Protein AF-Q14PB7-F1 (afdb_monomer_lite)

Radius of gyration: 10.8 Å; chains: 1; bounding box: 25×19×24 Å

Secondary structure (DSSP, 8-state):
-B-HHHHHHHHHS----HHHHHHHTTTS--B-TT-B-TTB--TT---TT-B-TT-B-

Foldseek 3Di:
DADPQNVCCVVPVDRDDPVVVVVCVVPDEAECAQPACVPPDCVPPPNVRHDCHNYHD

Organism: Spiroplasma citri (NCBI:txid2133)

pLDDT: mean 80.42, std 5.76, range [57.59, 90.5]

InterPro domains:
  IPR001646 Pentapeptide repeat [PF00805] (32-57)

Structure (mmCIF, N/CA/C/O backbone):
data_AF-Q14PB7-F1
#
_entry.id   AF-Q14PB7-F1
#
loop_
_atom_site.group_PDB
_atom_site.id
_atom_site.type_symbol
_atom_site.label_atom_id
_atom_site.label_alt_id
_atom_site.label_comp_id
_atom_site.label_asym_id
_atom_site.label_entity_id
_atom_site.label_seq_id
_atom_site.pdbx_PDB_ins_code
_atom_site.Cartn_x
_atom_site.Cartn_y
_atom_site.Cartn_z
_atom_site.occupancy
_atom_site.B_iso_or_equiv
_atom_site.auth_seq_id
_atom_site.auth_comp_id
_atom_site.auth_asym_id
_atom_site.auth_atom_id
_atom_site.pdbx_PDB_model_num
ATOM 1 N N . MET A 1 1 ? -1.692 13.591 -10.893 1.00 57.59 1 MET A N 1
ATOM 2 C CA . MET A 1 1 ? -1.163 12.740 -9.808 1.00 57.59 1 MET A CA 1
ATOM 3 C C . MET A 1 1 ? -2.131 11.586 -9.641 1.00 57.59 1 MET A C 1
ATOM 5 O O . MET A 1 1 ? -3.321 11.871 -9.635 1.00 57.59 1 MET A O 1
ATOM 9 N N . LYS A 1 2 ? -1.645 10.334 -9.633 1.00 68.69 2 LYS A N 1
ATOM 10 C CA . LYS A 1 2 ? -2.504 9.138 -9.602 1.00 68.69 2 LYS A CA 1
ATOM 11 C C . LYS A 1 2 ? -2.957 8.827 -8.177 1.00 68.69 2 LYS A C 1
ATOM 13 O O . LYS A 1 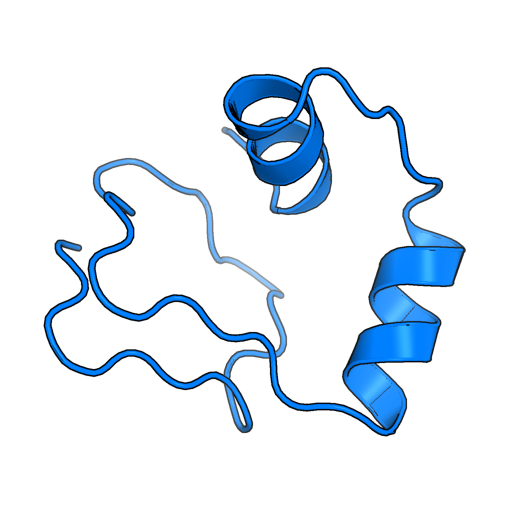2 ? -2.115 8.697 -7.297 1.00 68.69 2 LYS A O 1
ATOM 18 N N . THR A 1 3 ? -4.258 8.668 -7.979 1.00 76.31 3 THR A N 1
ATOM 19 C CA . THR A 1 3 ? -4.885 8.242 -6.720 1.00 76.31 3 THR A CA 1
ATOM 20 C C . THR A 1 3 ? -4.960 6.715 -6.610 1.00 76.31 3 THR A C 1
ATOM 22 O O . THR A 1 3 ? -4.911 6.013 -7.618 1.00 76.31 3 THR A O 1
ATOM 25 N N . LEU A 1 4 ? -5.178 6.181 -5.401 1.00 76.62 4 LEU A N 1
ATOM 26 C CA . LEU A 1 4 ? -5.410 4.741 -5.189 1.00 76.62 4 LEU A CA 1
ATOM 27 C C . LEU A 1 4 ? -6.562 4.185 -6.052 1.00 76.62 4 LEU A C 1
ATOM 29 O O . LEU A 1 4 ? -6.482 3.075 -6.565 1.00 76.62 4 LEU A O 1
ATOM 33 N N . HIS A 1 5 ? -7.624 4.972 -6.240 1.00 82.62 5 HIS A N 1
ATOM 34 C CA . HIS A 1 5 ? -8.732 4.620 -7.130 1.00 82.62 5 HIS A CA 1
ATOM 35 C C . HIS A 1 5 ? -8.268 4.441 -8.585 1.00 82.62 5 HIS A C 1
ATOM 37 O O . HIS A 1 5 ? -8.618 3.455 -9.230 1.00 82.62 5 HIS A O 1
ATOM 43 N N . GLU A 1 6 ? -7.443 5.364 -9.083 1.00 82.38 6 GLU A N 1
ATOM 44 C CA . GLU A 1 6 ? -6.875 5.285 -10.433 1.00 82.38 6 GLU A CA 1
ATOM 45 C C . GLU A 1 6 ? -5.885 4.119 -10.562 1.00 82.38 6 GLU A C 1
ATOM 47 O O . GLU A 1 6 ? -5.902 3.426 -11.572 1.00 82.38 6 GLU A O 1
ATOM 52 N N . MET A 1 7 ? -5.090 3.828 -9.525 1.00 78.81 7 MET A N 1
ATOM 53 C CA . MET A 1 7 ? -4.223 2.642 -9.504 1.00 78.81 7 MET A CA 1
ATOM 54 C C . MET A 1 7 ? -5.009 1.332 -9.600 1.00 78.81 7 MET A C 1
ATOM 56 O O . MET A 1 7 ? -4.636 0.459 -10.378 1.00 78.81 7 MET A O 1
ATOM 60 N N . ILE A 1 8 ? -6.091 1.181 -8.827 1.00 80.81 8 ILE A N 1
ATOM 61 C CA . ILE A 1 8 ? -6.925 -0.031 -8.867 1.00 80.81 8 ILE A CA 1
ATOM 62 C C . ILE A 1 8 ? -7.505 -0.215 -10.270 1.00 80.81 8 ILE A C 1
ATOM 64 O O . ILE A 1 8 ? -7.449 -1.318 -10.818 1.00 80.81 8 ILE A O 1
ATOM 68 N N . LYS A 1 9 ? -7.990 0.870 -10.880 1.00 86.56 9 LYS A N 1
ATOM 69 C CA . LYS A 1 9 ? -8.500 0.858 -12.251 1.00 86.56 9 LYS A CA 1
ATOM 70 C C . LYS A 1 9 ? -7.432 0.459 -13.267 1.00 86.56 9 LYS A C 1
ATOM 72 O O . LYS A 1 9 ? -7.715 -0.367 -14.128 1.00 86.56 9 LYS A O 1
ATOM 77 N N . ASP A 1 10 ? -6.218 0.983 -13.145 1.00 82.38 10 ASP A N 1
ATOM 78 C CA . ASP A 1 10 ? -5.116 0.672 -14.061 1.00 82.38 10 ASP A CA 1
ATOM 79 C C . ASP A 1 10 ? -4.626 -0.781 -13.934 1.00 82.38 10 ASP A C 1
ATOM 81 O O . ASP A 1 10 ? -4.323 -1.416 -14.941 1.00 82.38 10 ASP A O 1
ATOM 85 N N . LEU A 1 11 ? -4.555 -1.317 -12.710 1.00 75.69 11 LEU A N 1
ATOM 86 C CA . LEU A 1 11 ? -4.041 -2.667 -12.437 1.00 75.69 11 LEU A CA 1
ATOM 87 C C . LEU A 1 11 ? -5.057 -3.770 -12.740 1.00 75.69 11 LEU A C 1
ATOM 89 O O . LEU A 1 11 ? -4.679 -4.866 -13.146 1.00 75.69 11 LEU A O 1
ATOM 93 N N . THR A 1 12 ? -6.342 -3.501 -12.514 1.00 80.38 12 THR A N 1
ATOM 94 C CA . THR A 1 12 ? -7.391 -4.534 -12.562 1.00 80.38 12 THR A CA 1
ATOM 95 C C . THR A 1 12 ? -8.400 -4.324 -13.689 1.00 80.38 12 THR A C 1
ATOM 97 O O . THR A 1 12 ? -9.179 -5.225 -13.991 1.00 80.38 12 THR A O 1
ATOM 100 N N . GLY A 1 13 ? -8.431 -3.135 -14.301 1.00 85.88 13 GLY A N 1
ATOM 101 C CA . GLY A 1 13 ? -9.509 -2.708 -15.196 1.00 85.88 13 GLY A CA 1
ATOM 102 C C . GLY A 1 13 ? -10.830 -2.413 -14.474 1.00 85.88 13 GLY A C 1
ATOM 103 O O . GLY A 1 13 ? -11.815 -2.063 -15.125 1.00 85.88 13 GLY A O 1
ATOM 104 N N . ILE A 1 14 ? -10.875 -2.553 -13.144 1.00 85.62 14 ILE A N 1
ATOM 105 C CA . ILE A 1 14 ? -12.086 -2.389 -12.343 1.00 85.62 14 ILE A CA 1
ATOM 106 C C . ILE A 1 14 ? -12.187 -0.944 -11.863 1.00 85.62 14 ILE A C 1
ATOM 108 O O . ILE A 1 14 ? -11.327 -0.433 -11.149 1.00 85.62 14 ILE A O 1
ATOM 112 N N . ASP A 1 15 ? -13.294 -0.301 -12.217 1.00 90.50 15 ASP A N 1
ATOM 113 C CA . ASP A 1 15 ? -13.667 1.002 -11.683 1.00 90.50 15 ASP A CA 1
ATOM 114 C C . ASP A 1 15 ? -14.464 0.809 -10.380 1.00 90.50 15 ASP A C 1
ATOM 116 O O . ASP A 1 15 ? -15.554 0.229 -10.380 1.00 90.50 15 ASP A O 1
ATOM 120 N N . VAL A 1 16 ? -13.897 1.239 -9.250 1.00 85.88 16 VAL A N 1
ATOM 121 C CA . VAL A 1 16 ? -14.497 1.077 -7.917 1.00 85.88 16 VAL A CA 1
ATOM 122 C C . VAL A 1 16 ? -14.743 2.447 -7.308 1.00 85.88 16 VAL A C 1
ATOM 124 O O . VAL A 1 16 ? -13.807 3.225 -7.159 1.00 85.88 16 VAL A O 1
ATOM 127 N N . GLU A 1 17 ? -15.968 2.749 -6.880 1.00 88.00 17 GLU A N 1
ATOM 128 C CA . GLU A 1 17 ? -16.253 4.037 -6.241 1.00 88.00 17 GLU A CA 1
ATOM 129 C C . GLU A 1 17 ? -15.319 4.313 -5.041 1.00 88.00 17 GLU A C 1
ATOM 131 O O . GLU A 1 17 ? -15.080 3.459 -4.182 1.00 88.00 17 GLU A O 1
ATOM 136 N N . LYS A 1 18 ? -14.821 5.551 -4.940 1.00 81.69 18 LYS A N 1
ATOM 137 C CA . LYS A 1 18 ? -13.876 5.976 -3.891 1.00 81.69 18 LYS A CA 1
ATOM 138 C C . LYS A 1 18 ? -14.397 5.745 -2.460 1.00 81.69 18 LYS A C 1
ATOM 140 O O . LYS A 1 18 ? -13.615 5.450 -1.554 1.00 81.69 18 LYS A O 1
ATOM 145 N N . ASN A 1 19 ? -15.708 5.869 -2.245 1.00 82.69 19 ASN A N 1
ATOM 146 C CA . ASN A 1 19 ? -16.368 5.591 -0.960 1.00 82.69 19 ASN A CA 1
ATOM 147 C C . ASN A 1 19 ? -16.260 4.106 -0.558 1.00 82.69 19 ASN A C 1
ATOM 149 O O . ASN A 1 19 ? -16.086 3.812 0.620 1.00 82.69 19 ASN A O 1
ATOM 153 N N . LYS A 1 20 ? -16.310 3.176 -1.518 1.00 86.38 20 LYS A N 1
ATOM 154 C CA . LYS A 1 20 ? -16.189 1.733 -1.289 1.00 86.38 20 LYS A CA 1
ATOM 155 C C . LYS A 1 20 ? -14.764 1.362 -0.921 1.00 86.38 20 LYS A C 1
ATOM 157 O O . LYS A 1 20 ? -14.584 0.624 0.037 1.00 86.38 20 LYS A O 1
ATOM 162 N N . ILE A 1 21 ? -13.774 1.938 -1.607 1.00 81.69 21 ILE A N 1
ATOM 163 C CA . ILE A 1 21 ? -12.361 1.787 -1.227 1.00 81.69 21 ILE A CA 1
ATOM 164 C C . ILE A 1 21 ? -12.154 2.308 0.200 1.00 81.69 21 ILE A C 1
ATOM 166 O O . ILE A 1 21 ? -11.567 1.626 1.027 1.00 81.69 21 ILE A O 1
ATOM 170 N N . SER A 1 22 ? -12.702 3.482 0.522 1.00 81.81 22 SER A N 1
ATOM 171 C CA . SER A 1 22 ? -12.570 4.062 1.866 1.00 81.81 22 SER A CA 1
ATOM 172 C C . SER A 1 22 ? -13.195 3.174 2.947 1.00 81.81 22 SER A C 1
ATOM 174 O O . SER A 1 22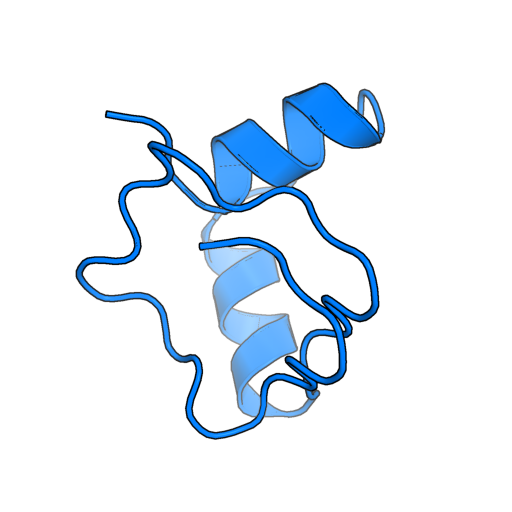 ? -12.573 2.965 3.980 1.00 81.81 22 SER A O 1
ATOM 176 N N . LYS A 1 23 ? -14.383 2.615 2.686 1.00 85.12 23 LYS A N 1
ATOM 177 C CA . LYS A 1 23 ? -15.078 1.689 3.590 1.00 85.12 23 LYS A CA 1
ATOM 178 C C . LYS A 1 23 ? -14.357 0.345 3.734 1.00 85.12 23 LYS A C 1
ATOM 180 O O . LYS A 1 23 ? -14.352 -0.222 4.817 1.00 85.12 23 LYS A O 1
ATOM 185 N N . TYR A 1 24 ? -13.750 -0.167 2.664 1.00 83.19 24 TYR A N 1
ATOM 186 C CA . TYR A 1 24 ? -12.907 -1.364 2.725 1.00 83.19 24 TYR A CA 1
ATOM 187 C C . TYR A 1 24 ? -11.709 -1.128 3.656 1.00 83.19 24 TYR A C 1
ATOM 189 O O . TYR A 1 24 ? -11.502 -1.877 4.603 1.00 83.19 24 TYR A O 1
ATOM 197 N N . LEU A 1 25 ? -11.009 -0.005 3.471 1.00 80.12 25 LEU A N 1
ATOM 198 C CA . LEU A 1 25 ? -9.834 0.382 4.262 1.00 80.12 25 LEU A CA 1
ATOM 199 C C . LEU A 1 25 ? -10.138 0.787 5.719 1.00 80.12 25 LEU A C 1
ATOM 201 O O . LEU A 1 25 ? -9.215 1.094 6.474 1.00 80.12 25 LEU A O 1
ATOM 205 N N . GLU A 1 26 ? -11.409 0.857 6.124 1.00 83.75 26 GLU A N 1
ATOM 206 C CA . GLU A 1 26 ? -11.788 1.038 7.533 1.00 83.75 26 GLU A CA 1
ATOM 207 C C . GLU A 1 26 ? -11.639 -0.250 8.347 1.00 83.75 26 GLU A C 1
ATOM 209 O O . GLU A 1 26 ? -11.434 -0.172 9.558 1.00 83.75 26 GLU A O 1
ATOM 214 N N . TYR A 1 27 ? -11.737 -1.408 7.693 1.00 83.50 27 TYR A N 1
ATOM 215 C CA . TYR A 1 27 ? -11.759 -2.714 8.351 1.00 83.50 27 TYR A CA 1
ATOM 216 C C . TYR A 1 27 ? -10.669 -3.659 7.849 1.00 83.50 27 TYR A C 1
ATOM 218 O O . TYR A 1 27 ? -10.273 -4.552 8.589 1.00 83.50 27 TYR A O 1
ATOM 226 N N . GLU A 1 28 ? -10.171 -3.445 6.631 1.00 84.00 28 GLU A N 1
ATOM 227 C CA . GLU A 1 28 ? -9.217 -4.332 5.977 1.00 84.00 28 GLU A CA 1
ATOM 228 C C . GLU A 1 28 ? -7.909 -3.619 5.634 1.00 84.00 28 GLU A C 1
ATOM 230 O O . GLU A 1 28 ? -7.875 -2.454 5.220 1.00 84.00 28 GLU A O 1
ATOM 235 N N . ALA A 1 29 ? -6.820 -4.370 5.773 1.00 80.88 29 ALA A N 1
ATOM 236 C CA . ALA A 1 29 ? -5.516 -4.009 5.249 1.00 80.88 29 ALA A CA 1
ATOM 237 C C . ALA A 1 29 ? -5.536 -4.028 3.715 1.00 80.88 29 ALA A C 1
ATOM 239 O O . ALA A 1 29 ? -6.135 -4.912 3.096 1.00 80.88 29 ALA A O 1
ATOM 240 N N . LEU A 1 30 ? -4.858 -3.064 3.090 1.00 80.81 30 LEU A N 1
ATOM 241 C CA . LEU A 1 30 ? -4.587 -3.139 1.659 1.00 80.81 30 LEU A CA 1
ATOM 242 C C . LEU A 1 30 ? -3.295 -3.915 1.443 1.00 80.81 30 LEU A C 1
ATOM 244 O O . LEU A 1 30 ? -2.245 -3.489 1.921 1.00 80.81 30 LEU A O 1
ATOM 248 N N . ASP A 1 31 ? -3.383 -5.021 0.717 1.00 82.69 31 ASP A N 1
ATOM 249 C CA . ASP A 1 31 ? -2.204 -5.740 0.259 1.00 82.69 31 ASP A CA 1
ATOM 250 C C . ASP A 1 31 ? -1.607 -5.007 -0.947 1.00 82.69 31 ASP A C 1
ATOM 252 O O . ASP A 1 31 ? -2.252 -4.847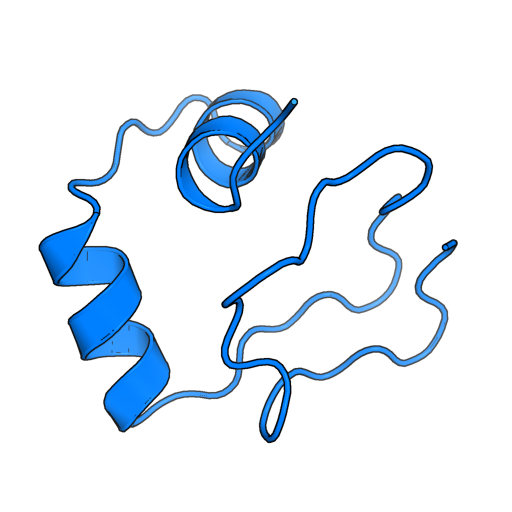 -1.988 1.00 82.69 31 ASP A O 1
ATOM 256 N N . LEU A 1 32 ? -0.403 -4.486 -0.754 1.00 81.38 32 LEU A N 1
ATOM 257 C CA . LEU A 1 32 ? 0.415 -3.842 -1.770 1.00 81.38 32 LEU A CA 1
ATOM 258 C C . LEU A 1 32 ? 1.787 -4.534 -1.848 1.00 81.38 32 LEU A C 1
ATOM 260 O O . LEU A 1 32 ? 2.750 -3.906 -2.296 1.00 81.38 32 LEU A O 1
ATOM 264 N N . GLU A 1 33 ? 1.892 -5.796 -1.412 1.00 85.25 33 GLU A N 1
ATOM 265 C CA . GLU A 1 33 ? 3.110 -6.594 -1.553 1.00 85.25 33 GLU A CA 1
ATOM 266 C C . GLU A 1 33 ? 3.515 -6.637 -3.039 1.00 85.25 33 GLU A C 1
ATOM 268 O O . GLU A 1 33 ? 2.681 -6.817 -3.929 1.00 85.25 33 GLU A O 1
ATOM 273 N N . ASP A 1 34 ? 4.791 -6.354 -3.316 1.00 84.88 34 ASP A N 1
ATOM 274 C CA . ASP A 1 34 ? 5.362 -6.235 -4.670 1.00 84.88 34 ASP A CA 1
ATOM 275 C C . ASP A 1 34 ? 4.730 -5.157 -5.588 1.00 84.88 34 ASP A C 1
ATOM 277 O O . ASP A 1 34 ? 4.984 -5.124 -6.800 1.00 84.88 34 ASP A O 1
ATOM 281 N N . ALA A 1 35 ? 3.929 -4.229 -5.053 1.00 82.50 35 ALA A N 1
ATOM 282 C CA . ALA A 1 35 ? 3.351 -3.155 -5.855 1.00 82.50 35 ALA A CA 1
ATOM 283 C C . ALA A 1 35 ? 4.420 -2.145 -6.314 1.00 82.50 35 ALA A C 1
ATOM 285 O O . ALA A 1 35 ? 5.237 -1.658 -5.529 1.00 82.50 35 ALA A O 1
ATOM 286 N N . ASN A 1 36 ? 4.360 -1.750 -7.591 1.00 81.12 36 ASN A N 1
ATOM 287 C CA . ASN A 1 36 ? 5.123 -0.611 -8.098 1.00 81.12 36 ASN A CA 1
ATOM 288 C C . ASN A 1 36 ? 4.377 0.690 -7.772 1.00 81.12 36 ASN A C 1
ATOM 290 O O . ASN A 1 36 ? 3.425 1.067 -8.460 1.00 81.12 36 ASN A O 1
ATOM 294 N N . LEU A 1 37 ? 4.814 1.356 -6.708 1.00 79.31 37 LEU A N 1
ATOM 295 C CA . LEU A 1 37 ? 4.274 2.614 -6.201 1.00 79.31 37 LEU A CA 1
ATOM 296 C C . LEU A 1 37 ? 5.094 3.828 -6.652 1.00 79.31 37 LEU A C 1
ATOM 298 O O . LEU A 1 37 ? 4.755 4.956 -6.283 1.00 79.31 37 LEU A O 1
ATOM 302 N N . ARG A 1 38 ? 6.133 3.639 -7.479 1.00 81.69 38 ARG A N 1
ATOM 303 C CA . ARG A 1 38 ? 6.920 4.751 -8.014 1.00 81.69 38 ARG A CA 1
ATOM 304 C C . ARG A 1 38 ? 6.000 5.741 -8.711 1.00 81.69 38 ARG A C 1
ATOM 306 O O . ARG A 1 38 ? 5.252 5.382 -9.623 1.00 81.69 38 ARG A O 1
ATOM 313 N N . TRP A 1 39 ? 6.101 7.005 -8.307 1.00 78.31 39 TRP A N 1
ATOM 314 C CA . TRP A 1 39 ? 5.291 8.122 -8.813 1.00 78.31 39 TRP A CA 1
ATOM 315 C C . TRP A 1 39 ? 3.803 8.106 -8.410 1.00 78.31 39 TRP A C 1
ATOM 317 O O . TRP A 1 39 ? 3.040 8.942 -8.906 1.00 78.31 39 TRP A O 1
ATOM 327 N N . ALA A 1 40 ? 3.371 7.199 -7.527 1.00 77.50 40 ALA A N 1
ATOM 328 C CA . ALA A 1 40 ? 2.026 7.238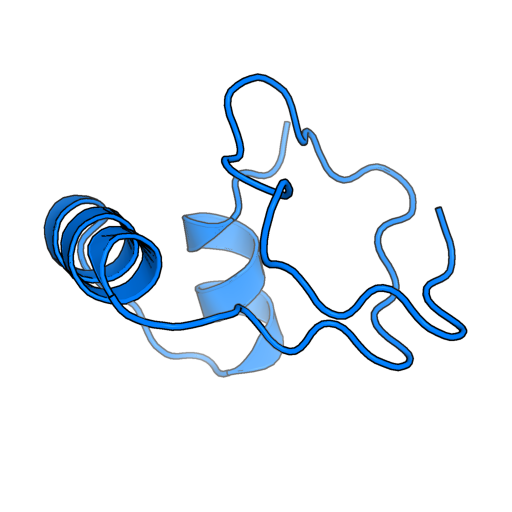 -6.960 1.00 77.50 40 ALA A CA 1
ATOM 329 C C . ALA A 1 40 ? 1.883 8.433 -6.004 1.00 77.50 40 ALA A C 1
ATOM 331 O O . ALA A 1 40 ? 2.758 8.694 -5.177 1.00 77.50 40 ALA A O 1
ATOM 332 N N . ASP A 1 41 ? 0.766 9.160 -6.096 1.00 74.75 41 ASP A N 1
ATOM 333 C CA . ASP A 1 41 ? 0.440 10.179 -5.100 1.00 74.75 41 ASP A CA 1
ATOM 334 C C . ASP 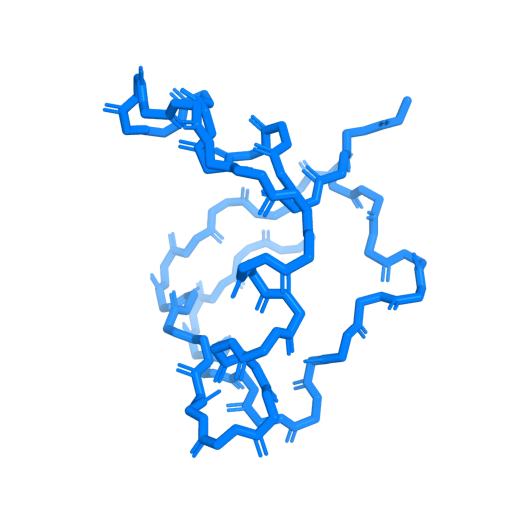A 1 41 ? -0.317 9.520 -3.950 1.00 74.75 41 ASP A C 1
ATOM 336 O O . ASP A 1 41 ? -1.515 9.238 -4.023 1.00 74.75 41 ASP A O 1
ATOM 340 N N . LEU A 1 42 ? 0.432 9.237 -2.889 1.00 73.88 42 LEU A N 1
ATOM 341 C CA . LEU A 1 42 ? -0.074 8.611 -1.676 1.00 73.88 42 LEU A CA 1
ATOM 342 C C . LEU A 1 42 ? -0.569 9.649 -0.652 1.00 73.88 42 LEU A C 1
ATOM 344 O O . LEU A 1 42 ? -0.914 9.269 0.471 1.00 73.88 42 LEU A O 1
ATOM 348 N N . GLN A 1 43 ? -0.626 10.951 -0.987 1.00 72.25 43 GLN A N 1
ATOM 349 C CA . GLN A 1 43 ? -1.146 11.954 -0.054 1.00 72.25 43 GLN A CA 1
ATOM 350 C C . GLN A 1 43 ? -2.589 11.635 0.350 1.00 72.25 43 GLN A C 1
ATOM 352 O O . GLN A 1 43 ? -3.499 11.522 -0.469 1.00 72.25 43 GLN A O 1
ATOM 357 N N . GLY A 1 44 ? -2.801 11.499 1.661 1.00 66.12 44 GLY A N 1
ATOM 358 C CA . GLY A 1 44 ? -4.108 11.180 2.236 1.00 66.12 44 GLY A CA 1
ATOM 359 C C . GLY A 1 44 ? -4.513 9.706 2.136 1.00 66.12 44 GLY A C 1
ATOM 360 O O . GLY A 1 44 ? -5.605 9.361 2.592 1.00 66.12 44 GLY A O 1
ATOM 361 N N . ALA A 1 45 ? -3.666 8.825 1.591 1.00 71.88 45 ALA A N 1
ATOM 362 C CA . ALA A 1 45 ? -3.899 7.388 1.642 1.00 71.88 45 ALA A CA 1
ATOM 363 C C . ALA A 1 45 ? -3.722 6.874 3.082 1.00 71.88 45 ALA A C 1
ATOM 365 O O . ALA A 1 45 ? -2.719 7.140 3.747 1.00 71.88 45 ALA A O 1
ATOM 366 N N . LYS A 1 46 ? -4.703 6.110 3.576 1.00 72.69 46 LYS A N 1
ATOM 367 C CA . LYS A 1 46 ? -4.610 5.428 4.872 1.00 72.69 46 LYS A CA 1
ATOM 368 C C . LYS A 1 46 ? -3.759 4.164 4.722 1.00 72.69 46 LYS A C 1
ATOM 370 O O . LYS A 1 46 ? -4.296 3.074 4.587 1.00 72.69 46 LYS A O 1
ATOM 375 N N . LEU A 1 47 ? -2.436 4.316 4.760 1.00 74.62 47 LEU A N 1
ATOM 376 C CA . LEU A 1 47 ? -1.478 3.204 4.622 1.00 74.62 47 LEU A CA 1
ATOM 377 C C . LEU A 1 47 ? -1.090 2.546 5.953 1.00 74.62 47 LEU A C 1
ATOM 379 O O . LEU A 1 47 ? -0.309 1.607 5.970 1.00 74.62 47 LEU A O 1
ATOM 383 N N . TRP A 1 48 ? -1.636 3.023 7.074 1.00 76.56 48 TRP A N 1
ATOM 384 C CA . TRP A 1 48 ? -1.313 2.538 8.423 1.00 76.56 48 TRP A CA 1
ATOM 385 C C . TRP A 1 48 ? -1.550 1.033 8.638 1.00 76.56 48 TRP A C 1
ATOM 387 O O . TRP A 1 48 ? -0.902 0.440 9.495 1.00 76.56 48 TRP A O 1
ATOM 397 N N . CYS A 1 49 ? -2.447 0.428 7.856 1.00 77.31 49 CYS A N 1
ATOM 398 C CA . CYS A 1 49 ? -2.705 -1.012 7.850 1.00 77.31 49 CYS A CA 1
ATOM 399 C C . CYS A 1 49 ? -2.269 -1.694 6.549 1.00 77.31 49 CYS A C 1
ATOM 401 O O . CYS A 1 49 ? -2.582 -2.861 6.375 1.00 77.31 49 CYS A O 1
ATOM 403 N N . ALA A 1 50 ? -1.624 -0.997 5.611 1.00 82.25 50 ALA A N 1
ATOM 404 C CA . ALA A 1 50 ? -1.245 -1.609 4.341 1.00 82.25 50 ALA A CA 1
ATOM 405 C C . ALA A 1 50 ? -0.036 -2.535 4.519 1.00 82.25 50 ALA A C 1
ATOM 407 O O . ALA A 1 50 ? 0.915 -2.18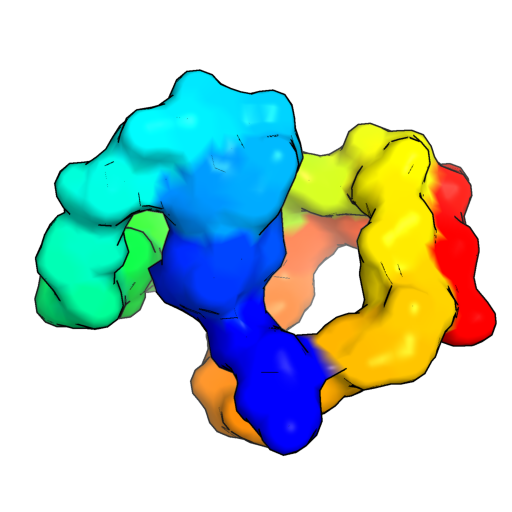9 5.225 1.00 82.25 50 ALA A O 1
ATOM 408 N N . ASP A 1 51 ? -0.061 -3.681 3.843 1.00 86.56 51 ASP A N 1
ATOM 409 C CA . ASP A 1 51 ? 1.128 -4.509 3.704 1.00 86.56 51 ASP A CA 1
ATOM 410 C C . ASP A 1 51 ? 1.974 -3.960 2.553 1.00 86.56 51 ASP A C 1
ATOM 412 O O . ASP A 1 51 ? 1.565 -3.989 1.397 1.00 86.56 51 ASP A O 1
ATOM 416 N N . LEU A 1 52 ? 3.123 -3.379 2.896 1.00 83.00 52 LEU A N 1
ATOM 417 C CA . LEU A 1 52 ? 4.054 -2.740 1.961 1.00 83.00 52 LEU A CA 1
ATOM 418 C C . LEU A 1 52 ? 5.363 -3.528 1.836 1.00 83.00 52 LEU A C 1
ATOM 420 O O . LEU A 1 52 ? 6.379 -2.978 1.404 1.00 83.00 52 LEU A O 1
ATOM 424 N N . ARG A 1 53 ? 5.391 -4.793 2.274 1.00 89.31 53 ARG A N 1
ATOM 425 C CA . ARG A 1 53 ? 6.587 -5.630 2.132 1.00 89.31 53 ARG A CA 1
ATOM 426 C C . ARG A 1 53 ? 6.963 -5.702 0.649 1.00 89.31 53 ARG A C 1
ATOM 428 O O . ARG A 1 53 ? 6.113 -5.916 -0.202 1.00 89.31 53 ARG A O 1
ATOM 435 N N . TYR A 1 54 ? 8.235 -5.450 0.344 1.00 84.62 54 TYR A N 1
ATOM 436 C CA . TYR A 1 54 ? 8.795 -5.480 -1.019 1.00 84.62 54 TYR A CA 1
ATOM 437 C C . TYR A 1 54 ? 8.230 -4.470 -2.032 1.00 84.62 54 TYR A C 1
ATOM 439 O O . TYR A 1 54 ? 8.676 -4.465 -3.178 1.00 84.62 54 TYR A O 1
ATOM 447 N N . ALA A 1 55 ? 7.318 -3.581 -1.632 1.00 83.81 55 ALA A N 1
ATOM 448 C CA . ALA A 1 55 ? 6.826 -2.536 -2.517 1.00 83.81 55 ALA A CA 1
ATOM 449 C C . ALA A 1 55 ? 7.961 -1.591 -2.957 1.00 83.81 55 ALA A C 1
ATOM 451 O O . ALA A 1 55 ? 8.911 -1.323 -2.215 1.00 83.81 55 ALA A O 1
ATOM 452 N N . ASP A 1 56 ? 7.856 -1.102 -4.192 1.00 81.81 56 ASP A N 1
ATOM 453 C CA . ASP A 1 56 ? 8.856 -0.237 -4.816 1.00 81.81 56 ASP A CA 1
ATOM 454 C C . ASP A 1 56 ? 8.320 1.198 -4.888 1.00 81.81 56 ASP A C 1
ATOM 456 O O . ASP A 1 56 ? 7.361 1.460 -5.618 1.00 81.81 56 ASP A O 1
ATOM 460 N N . PHE A 1 57 ? 8.903 2.107 -4.099 1.00 77.56 57 PHE A N 1
ATOM 461 C CA . PHE A 1 57 ? 8.413 3.475 -3.860 1.00 77.56 57 PHE A CA 1
ATOM 462 C C . PHE A 1 57 ? 9.291 4.542 -4.525 1.00 77.56 57 PHE A C 1
ATOM 464 O O . PHE A 1 57 ? 10.537 4.414 -4.478 1.00 77.56 57 PHE A O 1
#

Sequence (57 aa):
MKTLHEMIKDLTGIDVEKNKISKYLEYEALDLEDANLRWADLQGAKLWCADLRYADF